Protein AF-A0A9E1L7Q4-F1 (afdb_monomer_lite)

Foldseek 3Di:
DDDDDDDDDPVRQLAAQWDWDADDPQGTGTDQWDFDWDDDPHDIDTDIRGRRPSDHDDVSVVRSVVRVVVVCVVVVD

Secondary structure (DSSP, 8-state):
---------HHHHHH-S-EEEEETTTEEEEE-EEEEEEEETTEEEEEEEESTTSS--HHHHHHHHHHHHHHHHHH--

Structure (mmCIF, N/CA/C/O backbone):
data_AF-A0A9E1L7Q4-F1
#
_entry.id   AF-A0A9E1L7Q4-F1
#
loop_
_atom_site.group_PDB
_atom_site.id
_atom_site.type_symbol
_atom_site.label_atom_id
_atom_site.label_alt_id
_atom_site.label_comp_id
_atom_site.label_asym_id
_atom_site.label_entity_id
_atom_site.label_seq_id
_atom_site.pdbx_PDB_ins_code
_atom_site.Cartn_x
_atom_site.Cartn_y
_atom_site.Cartn_z
_atom_site.occupancy
_atom_site.B_iso_or_equiv
_atom_site.auth_seq_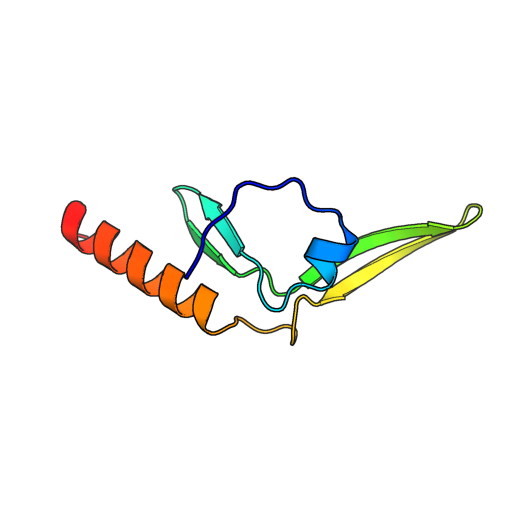id
_atom_site.auth_comp_id
_atom_site.auth_asym_id
_atom_site.auth_atom_id
_atom_site.pdbx_PDB_model_num
ATOM 1 N N . LEU A 1 1 ? -4.035 -15.156 6.758 1.00 66.12 1 LEU A N 1
ATOM 2 C CA . LEU A 1 1 ? -3.179 -14.031 6.340 1.00 66.12 1 LEU A CA 1
ATOM 3 C C . LEU A 1 1 ? -1.973 -14.087 7.239 1.00 66.12 1 LEU A C 1
ATOM 5 O O . LEU A 1 1 ? -2.120 -13.837 8.429 1.00 66.12 1 LEU A O 1
ATOM 9 N N . ASP A 1 2 ? -0.851 -14.519 6.684 1.00 89.56 2 ASP A N 1
ATOM 10 C CA . ASP A 1 2 ? 0.416 -14.499 7.401 1.00 89.56 2 ASP A CA 1
ATOM 11 C C . ASP A 1 2 ? 1.028 -13.106 7.259 1.00 89.56 2 ASP A C 1
ATOM 13 O O . ASP A 1 2 ? 0.838 -12.433 6.245 1.00 89.56 2 ASP A O 1
ATOM 17 N N . THR A 1 3 ? 1.713 -12.651 8.302 1.00 92.69 3 THR A N 1
ATOM 18 C CA . THR A 1 3 ? 2.388 -11.352 8.325 1.00 92.69 3 THR A CA 1
ATOM 19 C C . THR A 1 3 ? 3.856 -11.569 8.625 1.00 92.69 3 THR A C 1
ATOM 21 O O . THR A 1 3 ? 4.185 -12.267 9.586 1.00 92.69 3 THR A O 1
ATOM 24 N N . GLU A 1 4 ? 4.728 -10.928 7.859 1.00 95.50 4 GLU A N 1
ATOM 25 C CA . GLU A 1 4 ? 6.168 -10.961 8.080 1.00 95.50 4 GLU A CA 1
ATOM 26 C C . GLU A 1 4 ? 6.755 -9.552 8.116 1.00 95.50 4 GLU A C 1
ATOM 28 O O . GLU A 1 4 ? 6.215 -8.610 7.536 1.00 95.50 4 GLU A O 1
ATOM 33 N N . LEU A 1 5 ? 7.876 -9.422 8.822 1.00 96.38 5 LEU A N 1
ATOM 34 C CA . LEU A 1 5 ? 8.735 -8.254 8.735 1.00 96.38 5 LEU A CA 1
ATOM 35 C C . LEU A 1 5 ? 9.936 -8.636 7.875 1.00 96.38 5 LEU A C 1
ATOM 37 O O . LEU A 1 5 ? 10.774 -9.430 8.304 1.00 96.38 5 LEU A O 1
ATOM 41 N N . SER A 1 6 ? 10.019 -8.064 6.682 1.00 93.94 6 SER A N 1
ATOM 42 C CA . SER A 1 6 ? 11.083 -8.351 5.726 1.00 93.94 6 SER A CA 1
ATOM 43 C C . SER A 1 6 ? 11.632 -7.067 5.107 1.00 93.94 6 SER A C 1
ATOM 45 O O . SER A 1 6 ? 10.973 -6.026 5.053 1.00 93.94 6 SER A O 1
ATOM 47 N N . GLN A 1 7 ? 12.896 -7.124 4.689 1.00 96.88 7 GLN A N 1
ATOM 48 C CA . GLN A 1 7 ? 13.443 -6.127 3.776 1.00 96.88 7 GLN A CA 1
ATOM 49 C C . GLN A 1 7 ? 12.997 -6.504 2.365 1.00 96.88 7 GLN A C 1
ATOM 51 O O . GLN A 1 7 ? 13.194 -7.646 1.960 1.00 96.88 7 GLN A O 1
ATOM 56 N N . ILE A 1 8 ? 12.432 -5.547 1.631 1.00 95.94 8 ILE A N 1
ATOM 57 C CA . ILE A 1 8 ? 11.988 -5.741 0.248 1.00 95.94 8 ILE A CA 1
ATOM 58 C C . ILE A 1 8 ? 12.814 -4.872 -0.695 1.00 95.94 8 ILE A C 1
ATOM 60 O O . ILE A 1 8 ? 13.246 -3.772 -0.332 1.00 95.94 8 ILE A O 1
ATOM 64 N N . SER A 1 9 ? 13.045 -5.363 -1.906 1.00 94.81 9 SER A N 1
ATOM 65 C CA . SER A 1 9 ? 13.640 -4.570 -2.976 1.00 94.81 9 SER A CA 1
ATOM 66 C C . SER A 1 9 ? 12.598 -3.660 -3.638 1.00 94.81 9 SER A C 1
ATOM 68 O O . SER A 1 9 ? 11.390 -3.795 -3.427 1.00 94.81 9 SER A O 1
ATOM 70 N N . LEU A 1 10 ? 13.064 -2.719 -4.467 1.00 91.31 10 LEU A N 1
ATOM 71 C CA . LEU A 1 10 ? 12.158 -1.928 -5.301 1.00 91.31 10 LEU A CA 1
ATOM 72 C C . LEU A 1 10 ? 11.393 -2.822 -6.289 1.00 91.31 10 LEU A C 1
ATOM 74 O O . LEU A 1 10 ? 10.217 -2.575 -6.526 1.00 91.31 10 LEU A O 1
ATOM 78 N N . ASP A 1 11 ? 12.031 -3.861 -6.826 1.00 92.44 11 ASP A N 1
ATOM 79 C CA . ASP A 1 11 ? 11.398 -4.776 -7.780 1.00 92.44 11 ASP A CA 1
ATOM 80 C C . ASP A 1 11 ? 10.289 -5.602 -7.115 1.00 92.44 11 ASP A C 1
ATOM 82 O O . ASP A 1 11 ? 9.219 -5.773 -7.700 1.00 92.44 11 ASP A O 1
ATOM 86 N N . ASP A 1 12 ? 10.488 -6.036 -5.867 1.00 94.88 12 ASP A N 1
ATOM 87 C CA . ASP A 1 12 ? 9.441 -6.705 -5.081 1.00 94.88 12 ASP A CA 1
ATOM 88 C C . ASP A 1 12 ? 8.242 -5.773 -4.873 1.00 94.88 12 ASP A C 1
ATOM 90 O O . ASP A 1 12 ? 7.094 -6.161 -5.068 1.00 94.88 12 ASP A O 1
AT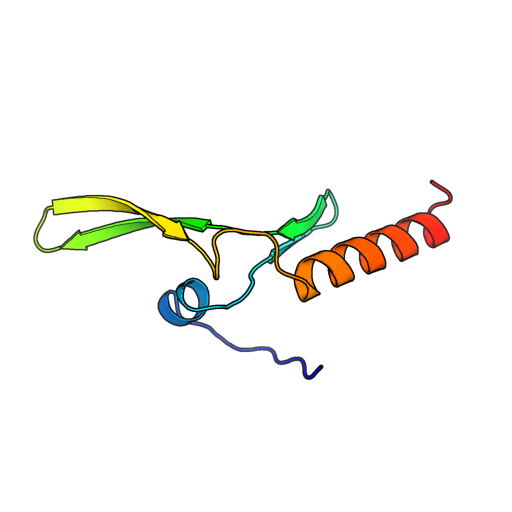OM 94 N N . PHE A 1 13 ? 8.505 -4.507 -4.535 1.00 94.25 13 PHE A N 1
ATOM 95 C CA . PHE A 1 13 ? 7.450 -3.512 -4.379 1.00 94.25 13 PHE A CA 1
ATOM 96 C C . PHE A 1 13 ? 6.700 -3.249 -5.693 1.00 94.25 13 PHE A C 1
ATOM 98 O O . PHE A 1 13 ? 5.474 -3.204 -5.700 1.00 94.25 13 PHE A O 1
ATOM 105 N N . LEU A 1 14 ? 7.420 -3.083 -6.806 1.00 93.19 14 LEU A N 1
ATOM 106 C CA . LEU A 1 14 ? 6.833 -2.812 -8.122 1.00 93.19 14 LEU A CA 1
ATOM 107 C C . LEU A 1 14 ? 6.074 -4.013 -8.702 1.00 93.19 14 LEU A C 1
ATOM 109 O O . LEU A 1 14 ? 5.166 -3.819 -9.506 1.00 93.19 14 LEU A O 1
ATOM 113 N N . SER A 1 15 ? 6.432 -5.234 -8.305 1.00 94.94 15 SER A N 1
ATOM 114 C CA . SER A 1 15 ? 5.757 -6.469 -8.724 1.00 94.94 15 SER A CA 1
ATOM 115 C C . SER A 1 15 ? 4.617 -6.899 -7.798 1.00 94.94 15 SER A C 1
ATOM 117 O O . SER A 1 15 ? 3.932 -7.874 -8.102 1.00 94.94 15 SER A O 1
ATOM 119 N N . ALA A 1 16 ? 4.378 -6.174 -6.701 1.00 96.69 16 ALA A N 1
ATOM 120 C CA . ALA A 1 16 ? 3.304 -6.479 -5.768 1.00 96.69 16 ALA A CA 1
ATOM 121 C C . ALA A 1 16 ? 1.912 -6.346 -6.415 1.00 96.69 16 ALA A C 1
ATOM 123 O O . ALA A 1 16 ? 1.644 -5.421 -7.189 1.00 96.69 16 ALA A O 1
ATOM 124 N N . ASP A 1 17 ? 0.993 -7.236 -6.029 1.00 97.50 17 ASP A N 1
ATOM 125 C CA . ASP A 1 17 ? -0.417 -7.167 -6.437 1.00 97.50 17 ASP A CA 1
ATOM 126 C C . ASP A 1 17 ? -1.127 -5.944 -5.836 1.00 97.50 17 ASP A C 1
ATOM 128 O O . ASP A 1 17 ? -1.992 -5.330 -6.466 1.00 97.50 17 ASP A O 1
ATOM 132 N N . GLU A 1 18 ? -0.755 -5.585 -4.605 1.00 98.00 18 GLU A N 1
ATOM 133 C CA . GLU A 1 18 ? -1.302 -4.462 -3.853 1.00 98.00 18 GLU A CA 1
ATOM 134 C C . GLU A 1 18 ? -0.215 -3.800 -3.000 1.00 98.00 18 GLU A C 1
ATOM 136 O O . GLU A 1 18 ? 0.643 -4.474 -2.431 1.00 98.00 18 GLU A O 1
ATOM 141 N N . ALA A 1 19 ? -0.292 -2.479 -2.847 1.00 97.25 19 ALA A N 1
ATOM 142 C CA . ALA A 1 19 ? 0.537 -1.734 -1.909 1.00 97.25 19 ALA A CA 1
ATOM 143 C C . ALA A 1 19 ? -0.283 -0.652 -1.204 1.00 97.25 19 ALA A C 1
ATOM 145 O O . ALA A 1 19 ? -1.205 -0.058 -1.772 1.00 97.25 19 ALA A O 1
ATOM 146 N N . PHE A 1 20 ? 0.084 -0.352 0.038 1.00 97.50 20 PHE A N 1
ATOM 147 C CA . PHE A 1 20 ? -0.511 0.736 0.799 1.00 97.50 20 PHE A CA 1
ATOM 148 C C . PHE A 1 20 ? 0.498 1.366 1.755 1.00 97.50 20 PHE A C 1
ATOM 150 O O . PHE A 1 20 ? 1.471 0.743 2.175 1.00 97.50 20 PHE A O 1
ATOM 157 N N . LEU A 1 21 ? 0.243 2.622 2.109 1.00 97.31 21 LEU A N 1
ATOM 158 C CA . LEU A 1 21 ? 0.951 3.335 3.164 1.00 97.31 21 LEU A CA 1
ATOM 159 C C . LEU A 1 21 ? 0.024 3.521 4.355 1.00 97.31 21 LEU A C 1
ATOM 161 O O . LEU A 1 21 ? -1.187 3.681 4.189 1.00 97.31 21 LEU A O 1
ATOM 165 N N . THR A 1 22 ? 0.595 3.556 5.556 1.00 97.06 22 THR A N 1
ATOM 166 C CA . THR A 1 22 ? -0.182 3.784 6.774 1.00 97.06 22 THR A CA 1
ATOM 167 C C . THR A 1 22 ? 0.350 4.947 7.585 1.00 97.06 22 THR A C 1
ATOM 169 O O . THR A 1 22 ? 1.555 5.050 7.805 1.00 97.06 22 THR A O 1
ATOM 172 N N . ASN A 1 23 ? -0.544 5.801 8.077 1.00 96.38 23 ASN A N 1
ATOM 173 C CA . ASN A 1 23 ? -0.259 6.719 9.181 1.00 96.38 23 ASN A CA 1
ATOM 174 C C . ASN A 1 23 ? -1.561 7.101 9.909 1.00 96.38 23 ASN A C 1
ATOM 176 O O . ASN A 1 23 ? -2.649 6.702 9.500 1.00 96.38 23 ASN A O 1
ATOM 180 N N . SER A 1 24 ? -1.457 7.902 10.970 1.00 92.19 24 SER A N 1
ATOM 181 C CA . SER A 1 24 ? -2.604 8.328 11.783 1.00 92.19 24 SER A CA 1
ATOM 182 C C . SER A 1 24 ? -3.567 9.307 11.098 1.00 92.19 24 SER A C 1
ATOM 184 O O . SER A 1 24 ? -4.719 9.396 11.505 1.00 92.19 24 SER A O 1
ATOM 186 N N . SER A 1 25 ? -3.135 10.056 10.080 1.00 91.38 25 SER A N 1
ATOM 187 C CA . SER A 1 25 ? -3.970 11.053 9.396 1.00 91.38 25 SER A CA 1
ATOM 188 C C . SER A 1 25 ? -4.909 10.437 8.361 1.00 91.38 25 SER A C 1
ATOM 190 O O . SER A 1 25 ? -6.034 10.901 8.208 1.00 91.38 25 SER A O 1
ATOM 192 N N . TRP A 1 26 ? -4.458 9.412 7.632 1.00 93.62 26 TRP A N 1
ATOM 193 C CA . TRP A 1 26 ? -5.240 8.784 6.555 1.00 93.62 26 TRP A CA 1
ATOM 194 C C . TRP A 1 26 ? -5.545 7.297 6.765 1.00 93.62 26 TRP A C 1
ATOM 196 O O . TRP A 1 26 ? -6.252 6.704 5.943 1.00 93.62 26 TRP A O 1
ATOM 206 N N . GLY A 1 27 ? -5.069 6.698 7.858 1.00 96.25 27 GLY A N 1
ATOM 207 C CA . GLY A 1 27 ? -5.253 5.280 8.139 1.00 96.25 27 GLY A CA 1
ATOM 208 C C . GLY A 1 27 ? -4.485 4.439 7.133 1.00 96.25 27 GLY A C 1
ATOM 209 O O . GLY A 1 27 ? -3.260 4.474 7.124 1.00 96.25 27 GLY A O 1
ATOM 210 N N . VAL A 1 28 ? -5.208 3.740 6.257 1.00 97.88 28 VAL A N 1
ATOM 211 C CA . VAL A 1 28 ? -4.663 2.954 5.139 1.00 97.88 28 VAL A CA 1
ATOM 212 C C . VAL A 1 28 ? -4.872 3.712 3.826 1.00 97.88 28 VAL A C 1
ATOM 214 O O . VAL A 1 28 ? -6.010 3.891 3.380 1.00 97.88 28 VAL A O 1
ATOM 217 N N . LEU A 1 29 ? -3.785 4.156 3.195 1.00 97.94 29 LEU A N 1
ATOM 218 C CA . LEU A 1 29 ? -3.780 4.852 1.908 1.00 97.94 29 LEU A CA 1
ATOM 219 C C . LEU A 1 29 ? -3.337 3.895 0.785 1.00 97.94 29 LEU A C 1
ATOM 221 O O . LEU A 1 29 ? -2.168 3.506 0.771 1.00 97.94 29 LEU A O 1
ATOM 225 N N . PRO A 1 30 ? -4.214 3.543 -0.173 1.00 97.81 30 PRO A N 1
ATOM 226 C CA . PRO A 1 30 ? -3.835 2.699 -1.304 1.00 97.81 30 PRO A CA 1
ATOM 227 C C . PRO A 1 30 ? -2.791 3.363 -2.210 1.00 97.81 30 PRO A C 1
ATOM 229 O O . PRO A 1 30 ? -2.929 4.539 -2.557 1.00 97.81 30 PRO A O 1
ATOM 232 N N . VAL A 1 31 ? -1.799 2.595 -2.658 1.00 97.38 31 VAL A N 1
ATOM 233 C CA . VAL A 1 31 ? -0.819 3.001 -3.672 1.00 97.38 31 VAL A CA 1
ATOM 234 C C . VAL A 1 31 ? -1.088 2.211 -4.949 1.00 97.38 31 VAL A C 1
ATOM 236 O O . VAL A 1 31 ? -0.911 1.001 -4.986 1.00 97.38 31 VAL A O 1
ATOM 239 N N . VAL A 1 32 ? -1.519 2.901 -6.007 1.00 97.56 32 VAL A N 1
ATOM 240 C CA . VAL A 1 32 ? -1.843 2.279 -7.310 1.00 97.56 32 VAL A CA 1
ATOM 241 C C . VAL A 1 32 ? -0.730 2.444 -8.350 1.00 97.56 32 VAL A C 1
ATOM 243 O O . VAL A 1 32 ? -0.801 1.896 -9.448 1.00 97.56 32 VAL A O 1
ATOM 246 N N . GLY A 1 33 ? 0.299 3.220 -8.020 1.00 96.19 33 GLY A N 1
ATOM 247 C CA . GLY A 1 33 ? 1.453 3.453 -8.872 1.00 96.19 33 GLY A CA 1
ATOM 248 C C . GLY A 1 33 ? 2.448 4.414 -8.235 1.00 96.19 33 GLY A C 1
ATOM 249 O O . GLY A 1 33 ? 2.098 5.196 -7.349 1.00 96.19 33 GLY A O 1
ATOM 250 N N . VAL A 1 34 ? 3.688 4.356 -8.704 1.00 95.00 34 VAL A N 1
ATOM 251 C CA . VAL A 1 34 ? 4.796 5.207 -8.270 1.00 95.00 34 VAL A CA 1
ATOM 252 C C . VAL A 1 34 ? 5.541 5.760 -9.476 1.00 95.00 34 VAL A C 1
ATOM 254 O O . VAL A 1 34 ? 5.737 5.078 -10.479 1.00 95.00 34 VAL A O 1
ATOM 257 N N . ALA A 1 35 ? 5.960 7.020 -9.397 1.00 93.88 35 ALA A N 1
ATOM 258 C CA . ALA A 1 35 ? 6.883 7.574 -10.376 1.00 93.88 35 ALA A CA 1
ATOM 259 C C . ALA A 1 35 ? 8.296 7.091 -10.034 1.00 93.88 35 ALA A C 1
ATOM 261 O O . ALA A 1 35 ? 8.820 7.416 -8.969 1.00 93.88 35 ALA A O 1
ATOM 262 N N . ALA A 1 36 ? 8.904 6.319 -10.930 1.00 88.44 36 ALA A N 1
ATOM 263 C CA . ALA A 1 36 ? 10.262 5.822 -10.778 1.00 88.44 36 ALA A CA 1
ATOM 264 C C . ALA A 1 36 ? 11.165 6.463 -11.833 1.00 88.44 36 ALA A C 1
ATOM 266 O O . ALA A 1 36 ? 10.836 6.472 -13.023 1.00 88.44 36 ALA A O 1
ATOM 267 N N . THR A 1 37 ? 12.308 6.990 -11.397 1.00 88.62 37 THR A N 1
ATOM 268 C CA . THR A 1 37 ? 13.358 7.469 -12.298 1.00 88.62 37 THR A CA 1
ATOM 269 C C . THR A 1 37 ? 14.408 6.386 -12.458 1.00 88.62 37 THR A C 1
ATOM 271 O O . THR A 1 37 ? 15.051 6.004 -11.483 1.00 88.62 37 THR A O 1
ATOM 274 N N . VAL A 1 38 ? 14.610 5.928 -13.690 1.00 81.81 38 VAL A N 1
ATOM 275 C CA . VAL A 1 38 ? 15.670 4.978 -14.036 1.00 81.81 38 VAL A CA 1
ATOM 276 C C . VAL A 1 38 ? 16.790 5.747 -14.728 1.00 81.81 38 VAL A C 1
ATOM 278 O O . VAL A 1 38 ? 16.544 6.482 -15.688 1.00 81.81 38 VAL A O 1
ATOM 281 N N . GLN A 1 39 ? 18.014 5.598 -14.219 1.00 86.75 39 GLN A N 1
ATOM 282 C CA . GLN A 1 39 ? 19.220 6.160 -14.825 1.00 86.75 39 GLN A CA 1
ATOM 283 C C . GLN A 1 39 ? 19.969 5.065 -15.579 1.00 86.75 39 GLN A C 1
ATOM 285 O O . GLN A 1 39 ? 20.419 4.100 -14.967 1.00 86.75 39 GLN A O 1
ATOM 290 N N . ASN A 1 40 ? 20.140 5.237 -16.889 1.00 77.75 40 ASN A N 1
ATOM 291 C CA . ASN A 1 40 ? 20.911 4.326 -17.730 1.00 77.75 40 ASN A CA 1
ATOM 292 C C . ASN A 1 40 ? 21.929 5.126 -18.544 1.00 77.75 40 ASN A C 1
ATOM 294 O O . ASN A 1 40 ? 21.560 5.896 -19.425 1.00 77.75 40 ASN A O 1
ATOM 298 N N . GLY A 1 41 ? 23.220 4.947 -18.250 1.00 75.00 41 GLY A N 1
ATOM 299 C CA . GLY A 1 41 ? 24.305 5.458 -19.099 1.00 75.00 41 GLY A CA 1
ATOM 300 C C . GLY A 1 41 ? 24.374 6.982 -19.278 1.00 75.00 41 GLY A C 1
ATOM 301 O O . GLY A 1 41 ? 25.009 7.432 -20.224 1.00 75.00 41 GLY A O 1
ATOM 302 N N . GLY A 1 42 ? 23.752 7.768 -18.392 1.00 79.69 42 GLY A N 1
ATOM 303 C CA . GLY A 1 42 ? 23.733 9.237 -18.453 1.00 79.69 42 GLY A CA 1
ATOM 304 C C . GLY A 1 42 ? 22.362 9.842 -18.766 1.00 79.69 42 GLY A C 1
ATOM 305 O O . GLY A 1 42 ? 22.157 11.018 -18.476 1.00 79.69 42 GLY A O 1
ATOM 306 N N . ASP A 1 43 ? 21.409 9.038 -19.244 1.00 80.06 43 ASP A N 1
ATOM 307 C CA . ASP A 1 43 ? 20.025 9.460 -19.456 1.00 80.06 43 ASP A CA 1
ATOM 308 C C . ASP A 1 43 ? 19.144 9.053 -18.268 1.00 80.06 43 ASP A C 1
ATOM 310 O O . ASP A 1 43 ? 19.165 7.905 -17.810 1.00 80.06 43 ASP A O 1
ATOM 314 N N . ALA A 1 44 ? 18.360 10.007 -17.762 1.00 85.88 44 ALA A N 1
ATOM 315 C CA . ALA A 1 44 ? 17.380 9.791 -16.704 1.00 85.88 44 ALA A CA 1
ATOM 316 C C . ALA A 1 44 ? 15.968 9.895 -17.284 1.00 85.88 44 ALA A C 1
ATOM 318 O O . ALA A 1 44 ? 15.588 10.933 -17.826 1.00 85.88 44 ALA A O 1
ATOM 319 N N . THR A 1 45 ? 15.177 8.833 -17.140 1.00 86.50 45 THR A N 1
ATOM 320 C CA . THR A 1 45 ? 13.765 8.831 -17.546 1.00 86.50 45 THR A CA 1
ATOM 321 C C . THR A 1 45 ? 12.881 8.534 -16.346 1.00 86.50 45 THR A C 1
ATOM 323 O O . THR A 1 45 ? 13.115 7.571 -15.617 1.00 86.50 45 THR A O 1
ATOM 326 N N . THR A 1 46 ? 11.875 9.381 -16.124 1.00 90.31 46 THR A N 1
ATOM 327 C CA . THR A 1 46 ? 10.852 9.171 -15.096 1.00 90.31 46 THR A CA 1
ATOM 328 C C . THR A 1 46 ? 9.614 8.582 -15.745 1.00 90.31 46 THR A C 1
ATOM 330 O O . THR A 1 46 ? 9.012 9.212 -16.612 1.00 90.31 46 THR A O 1
ATOM 333 N N . ASN A 1 47 ? 9.216 7.396 -15.298 1.00 89.56 47 ASN A N 1
ATOM 334 C CA . ASN A 1 47 ? 8.018 6.714 -15.769 1.00 89.56 47 ASN A CA 1
ATOM 335 C C . ASN A 1 47 ? 7.107 6.384 -14.590 1.00 89.56 47 ASN A C 1
ATOM 337 O O . ASN A 1 47 ? 7.575 6.039 -13.503 1.00 89.56 47 ASN A O 1
ATOM 341 N N . LEU A 1 48 ? 5.798 6.475 -14.816 1.00 91.94 48 LEU A N 1
ATOM 342 C CA . LEU A 1 48 ? 4.817 5.972 -13.865 1.00 91.94 48 LEU A CA 1
ATOM 343 C C . LEU A 1 48 ? 4.775 4.445 -13.972 1.00 91.94 48 LEU A C 1
ATOM 345 O O . LEU A 1 48 ? 4.402 3.910 -15.013 1.00 91.94 48 LEU A O 1
ATOM 349 N N . GLN A 1 49 ? 5.148 3.766 -12.895 1.00 94.00 49 GLN A N 1
ATOM 350 C CA . GLN A 1 49 ? 5.028 2.322 -12.744 1.00 94.00 49 GLN A CA 1
ATOM 351 C C . GLN A 1 49 ? 3.758 2.030 -11.952 1.00 94.00 49 GLN A C 1
ATOM 353 O O . GLN A 1 49 ? 3.571 2.572 -10.863 1.00 94.00 49 GLN A O 1
ATOM 358 N N . GLN A 1 50 ? 2.858 1.228 -12.509 1.00 96.12 50 GLN A N 1
ATOM 359 C CA . GLN A 1 50 ? 1.645 0.816 -11.805 1.00 96.12 50 GLN A CA 1
ATOM 360 C C . GLN A 1 50 ? 1.974 -0.286 -10.800 1.00 96.12 50 GLN A C 1
ATOM 362 O O . GLN A 1 50 ? 2.848 -1.105 -11.057 1.00 96.12 50 GLN A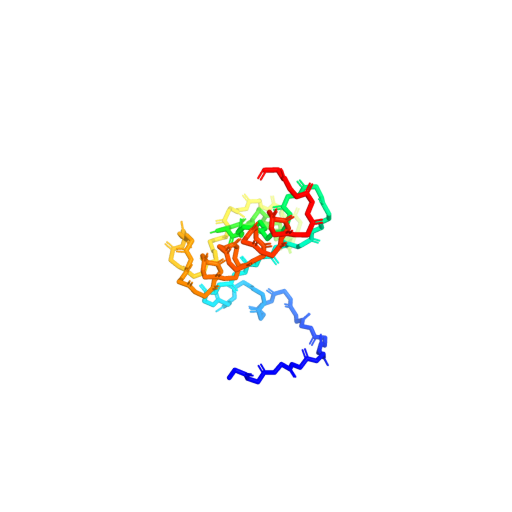 O 1
ATOM 367 N N . ILE A 1 51 ? 1.250 -0.303 -9.683 1.00 97.12 51 ILE A N 1
ATOM 368 C CA . ILE A 1 51 ? 1.238 -1.440 -8.759 1.00 97.12 51 ILE A CA 1
ATOM 369 C C . ILE A 1 51 ? 0.011 -2.288 -9.086 1.00 97.12 51 ILE A C 1
ATOM 371 O O . ILE A 1 51 ? -1.085 -1.739 -9.280 1.00 97.12 51 ILE A O 1
ATOM 375 N N . GLY A 1 52 ? 0.194 -3.606 -9.193 1.00 95.50 52 GLY A N 1
ATOM 376 C CA . GLY A 1 52 ? -0.841 -4.534 -9.640 1.00 95.50 52 GLY A CA 1
ATOM 377 C C . GLY A 1 52 ? -1.544 -4.064 -10.920 1.00 95.50 52 GLY A C 1
ATOM 378 O O . GLY A 1 52 ? -0.921 -3.734 -11.927 1.00 95.50 52 GLY A O 1
ATOM 379 N N . GLY A 1 53 ? -2.877 -3.992 -10.877 1.00 95.00 53 GLY A N 1
ATOM 380 C CA . GLY A 1 53 ? -3.712 -3.538 -11.998 1.00 95.00 53 GLY A CA 1
ATOM 381 C C . GLY A 1 53 ? -3.905 -2.019 -12.115 1.00 95.00 53 GLY A C 1
ATOM 382 O O . GLY A 1 53 ? -4.835 -1.589 -12.803 1.00 95.00 53 GLY A O 1
ATOM 383 N N . GLY A 1 54 ? -3.127 -1.201 -11.393 1.00 96.00 54 GLY A N 1
ATOM 384 C CA . GLY A 1 54 ? -3.304 0.257 -11.352 1.00 96.00 54 GLY A CA 1
ATOM 385 C C . GLY A 1 54 ? -4.611 0.697 -10.680 1.00 96.00 54 GLY A C 1
ATOM 386 O O . GLY A 1 54 ? -5.158 1.755 -10.998 1.00 96.00 54 GLY A O 1
ATOM 387 N N . LYS A 1 55 ? -5.151 -0.137 -9.786 1.00 96.88 55 LYS A N 1
ATOM 388 C CA . LYS A 1 55 ? -6.417 0.056 -9.066 1.00 96.88 55 LYS A CA 1
ATOM 389 C C . LYS A 1 55 ? -6.244 -0.369 -7.613 1.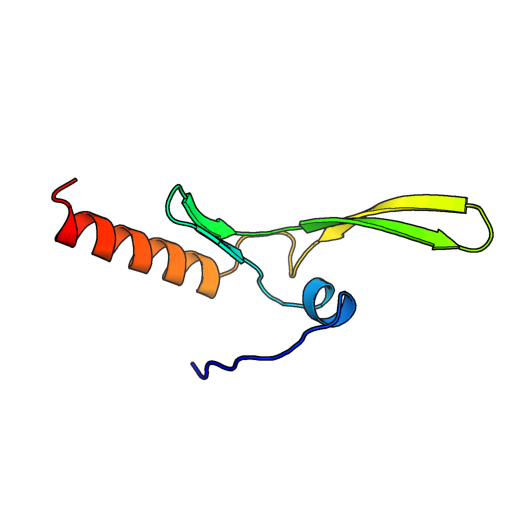00 96.88 55 LYS A C 1
ATOM 391 O O . LYS A 1 55 ? -5.325 -1.111 -7.290 1.00 96.88 55 LYS A O 1
ATOM 396 N N . VAL A 1 56 ? -7.143 0.088 -6.745 1.00 98.06 56 VAL A N 1
ATOM 397 C CA . VAL A 1 56 ? -7.179 -0.375 -5.352 1.00 98.06 56 VAL A CA 1
ATOM 398 C C . VAL A 1 56 ? -7.571 -1.851 -5.336 1.00 98.06 56 VAL A C 1
ATOM 400 O O . VAL A 1 56 ? -8.621 -2.204 -5.876 1.00 98.06 56 VAL A O 1
ATOM 403 N N . GLY A 1 57 ? -6.726 -2.692 -4.744 1.00 97.81 57 GLY A N 1
ATOM 404 C CA . GLY A 1 57 ? -7.011 -4.111 -4.572 1.00 97.81 57 GLY A CA 1
ATOM 405 C C . GLY A 1 57 ? -7.937 -4.398 -3.386 1.00 97.81 57 GLY A C 1
ATOM 406 O O . GLY A 1 57 ? -8.249 -3.514 -2.579 1.00 97.81 57 GLY A O 1
ATOM 407 N N . ALA A 1 58 ? -8.432 -5.633 -3.325 1.00 97.62 58 ALA A N 1
ATOM 408 C CA . ALA A 1 58 ? -9.468 -6.032 -2.379 1.00 97.62 58 ALA A CA 1
ATOM 409 C C . ALA A 1 58 ? -8.952 -6.031 -0.936 1.00 97.62 58 ALA A C 1
ATOM 411 O O . ALA A 1 58 ? -9.630 -5.512 -0.051 1.00 97.62 58 ALA A O 1
ATOM 412 N N . LEU A 1 59 ? -7.731 -6.523 -0.699 1.00 96.94 59 LEU A N 1
ATOM 413 C CA . LEU A 1 59 ? -7.192 -6.635 0.656 1.00 96.94 59 LEU A CA 1
ATOM 414 C C . LEU A 1 59 ? -6.933 -5.254 1.272 1.00 96.94 59 LEU A C 1
ATOM 416 O O . LEU A 1 59 ? -7.250 -4.997 2.433 1.00 96.94 59 LEU A O 1
ATOM 420 N N . THR A 1 60 ? -6.421 -4.327 0.471 1.00 97.75 60 THR A N 1
ATOM 421 C CA . THR A 1 60 ? -6.208 -2.932 0.858 1.00 97.75 60 THR A CA 1
ATOM 422 C C . THR A 1 60 ? -7.532 -2.227 1.159 1.00 97.75 60 THR A C 1
ATOM 424 O O . THR A 1 60 ? -7.618 -1.457 2.121 1.00 97.75 60 THR A O 1
ATOM 427 N N . ALA A 1 61 ? -8.576 -2.479 0.361 1.00 98.06 61 ALA A N 1
ATOM 428 C CA . ALA A 1 61 ? -9.910 -1.928 0.599 1.00 98.06 61 ALA A CA 1
ATOM 429 C C . ALA A 1 61 ? -10.526 -2.463 1.904 1.00 98.06 61 ALA A C 1
ATOM 431 O O . ALA A 1 61 ? -11.087 -1.684 2.686 1.00 98.06 61 ALA A O 1
ATOM 432 N N . ASP A 1 62 ? -10.360 -3.758 2.169 1.00 97.94 62 ASP A N 1
ATOM 433 C CA . ASP A 1 62 ? -10.824 -4.407 3.393 1.00 97.94 62 ASP A CA 1
ATOM 434 C C . ASP A 1 62 ? -10.092 -3.857 4.621 1.00 97.94 62 ASP A C 1
ATOM 436 O O . ASP A 1 62 ? -10.738 -3.442 5.586 1.00 97.94 62 ASP A O 1
ATOM 440 N N . PHE A 1 63 ? -8.759 -3.735 4.576 1.00 97.00 63 PHE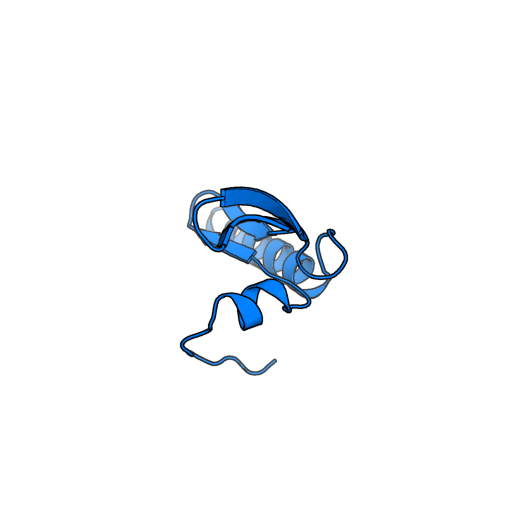 A N 1
ATOM 441 C CA . PHE A 1 63 ? -7.986 -3.145 5.674 1.00 97.00 63 PHE A CA 1
ATOM 442 C C . PHE A 1 63 ? -8.339 -1.685 5.932 1.00 97.00 63 PHE A C 1
ATOM 444 O O . PHE A 1 63 ? -8.453 -1.276 7.088 1.00 97.00 63 PHE A O 1
ATOM 451 N N . ARG A 1 64 ? -8.563 -0.892 4.881 1.00 97.44 64 ARG A N 1
ATOM 452 C CA . ARG A 1 64 ? -9.014 0.495 5.033 1.00 97.44 64 ARG A CA 1
ATOM 453 C C . ARG A 1 64 ? -10.371 0.569 5.727 1.00 97.44 64 ARG A C 1
ATOM 455 O O . ARG A 1 64 ? -10.553 1.404 6.612 1.00 97.44 64 ARG A O 1
ATOM 462 N N . THR A 1 65 ? -11.306 -0.291 5.337 1.00 97.56 65 THR A N 1
ATOM 463 C CA . THR A 1 65 ? -12.643 -0.358 5.937 1.00 97.56 65 THR A CA 1
ATOM 464 C C . THR A 1 65 ? -12.565 -0.784 7.401 1.00 97.56 65 THR A C 1
ATOM 466 O O . THR A 1 65 ? -13.131 -0.115 8.265 1.00 97.56 65 THR A O 1
ATOM 469 N N . ALA A 1 66 ? -11.805 -1.842 7.694 1.00 97.00 66 ALA A N 1
ATOM 470 C CA . ALA A 1 66 ? -11.614 -2.350 9.048 1.00 97.00 66 ALA A CA 1
ATOM 471 C C . ALA A 1 66 ? -10.963 -1.305 9.967 1.00 97.00 66 ALA A C 1
ATOM 473 O O . ALA A 1 66 ? -11.460 -1.068 11.066 1.00 97.00 66 ALA A O 1
ATOM 474 N N . TYR A 1 67 ? -9.912 -0.620 9.501 1.00 96.44 67 TYR A N 1
ATOM 475 C 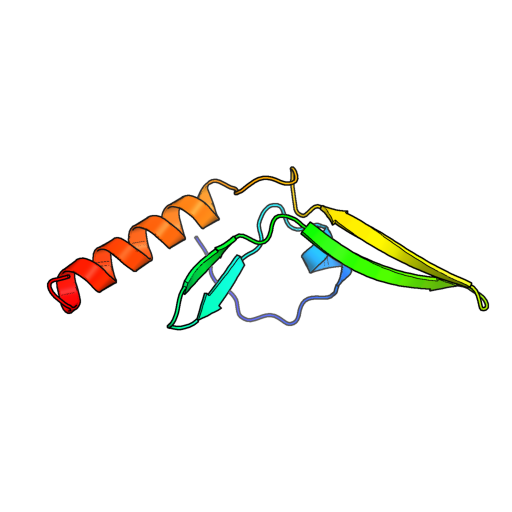CA . TYR A 1 67 ? -9.241 0.434 10.266 1.00 96.44 67 TYR A CA 1
ATOM 476 C C . TYR A 1 67 ? -10.212 1.544 10.682 1.00 96.44 67 TYR A C 1
ATOM 478 O O . TYR A 1 67 ? -10.305 1.882 11.860 1.00 96.44 67 TYR A O 1
ATOM 486 N N . TRP A 1 68 ? -10.973 2.094 9.731 1.00 95.31 68 TRP A N 1
ATOM 487 C CA . TRP A 1 68 ? -11.893 3.191 10.034 1.00 95.31 68 TRP A CA 1
ATOM 488 C C . TRP A 1 68 ? -13.102 2.751 10.855 1.00 95.31 68 TRP A C 1
ATOM 490 O O . TRP A 1 68 ? -13.607 3.554 11.635 1.00 95.31 68 TRP A O 1
ATOM 500 N N . SER A 1 69 ? -13.531 1.491 10.741 1.00 96.56 69 SER A N 1
ATOM 501 C CA . SER A 1 69 ? -14.548 0.928 11.632 1.00 96.56 69 SER A CA 1
ATOM 502 C C . SER A 1 69 ? -14.092 0.972 13.091 1.00 96.56 69 SER A C 1
ATOM 504 O O . SER A 1 69 ? -14.839 1.448 13.941 1.00 96.56 69 SER A O 1
ATOM 506 N N . VAL A 1 70 ? -12.854 0.545 13.368 1.00 96.50 70 VAL A N 1
ATOM 507 C CA . VAL A 1 70 ? -12.280 0.562 14.724 1.00 96.50 70 VAL A CA 1
ATOM 508 C C . VAL A 1 70 ? -12.091 1.992 15.223 1.00 96.50 70 VAL A C 1
ATOM 510 O O . VAL A 1 70 ? -12.491 2.313 16.334 1.00 96.50 70 VAL A O 1
ATOM 513 N N . VAL A 1 71 ? -11.542 2.891 14.398 1.00 95.50 71 VAL A N 1
ATOM 514 C CA . VAL A 1 71 ? -11.388 4.302 14.797 1.00 95.50 71 VAL A CA 1
ATOM 515 C C . VAL A 1 71 ? -12.737 4.916 15.165 1.00 95.50 71 VAL A C 1
ATOM 517 O O . VAL A 1 71 ? -12.828 5.639 16.155 1.00 95.50 71 VAL A O 1
ATOM 520 N N . LYS A 1 72 ? -13.788 4.620 14.397 1.00 95.12 72 LYS A N 1
ATOM 521 C CA . LYS A 1 72 ? -15.139 5.111 14.670 1.00 95.12 72 LYS A CA 1
ATOM 522 C C . LYS A 1 72 ? -15.675 4.609 16.012 1.00 95.12 72 LYS A C 1
ATOM 524 O O . LYS A 1 72 ? -16.209 5.396 16.787 1.00 95.12 72 LYS A O 1
ATOM 529 N N . GLU A 1 73 ? -15.503 3.318 16.282 1.00 96.62 73 GLU A N 1
ATOM 530 C CA . GLU A 1 73 ? -15.903 2.685 17.541 1.00 96.62 73 GLU A CA 1
ATOM 531 C C . GLU A 1 73 ? -15.191 3.310 18.750 1.00 96.62 73 GLU A C 1
ATOM 533 O O . GLU A 1 73 ? -15.843 3.666 19.729 1.00 96.62 73 GLU A O 1
ATOM 538 N N . GLU A 1 74 ? -13.879 3.530 18.651 1.00 95.25 74 GLU A N 1
ATOM 539 C CA . GLU A 1 74 ? -13.045 4.023 19.757 1.00 95.25 74 GLU A CA 1
ATOM 540 C C . GLU A 1 74 ? -13.158 5.538 19.994 1.00 95.25 74 GLU A C 1
ATOM 542 O O . GLU A 1 74 ? -12.971 6.020 21.111 1.00 95.25 74 GLU A O 1
ATOM 547 N N . THR A 1 75 ? -13.439 6.322 18.947 1.00 93.50 75 THR A N 1
ATOM 548 C CA . THR A 1 75 ? -13.454 7.797 19.033 1.00 93.50 75 THR A CA 1
ATOM 549 C C . THR A 1 75 ? -14.854 8.404 19.064 1.00 93.50 75 THR A C 1
ATOM 551 O O . THR A 1 75 ? -14.989 9.592 19.356 1.00 93.50 75 THR A O 1
ATOM 554 N N . GLY A 1 76 ? -15.896 7.615 18.785 1.00 83.88 76 GLY A N 1
ATOM 555 C CA . GLY A 1 76 ? -17.284 8.086 18.748 1.00 83.88 76 GLY A CA 1
ATOM 556 C C . GLY A 1 76 ? -17.591 9.071 17.612 1.00 83.88 76 GLY A C 1
ATOM 557 O O . GLY A 1 76 ? -18.582 9.798 17.701 1.00 83.88 76 GLY A O 1
ATOM 558 N N . ALA A 1 77 ? -16.732 9.124 16.587 1.00 62.53 77 ALA A N 1
ATOM 559 C CA . ALA A 1 77 ? -16.904 9.942 15.384 1.00 62.53 77 ALA A CA 1
ATOM 560 C C . ALA A 1 77 ? -17.944 9.374 14.396 1.00 62.53 77 ALA A C 1
ATOM 562 O O . ALA A 1 77 ? -18.325 8.185 14.494 1.00 62.53 77 ALA A O 1
#

Radius of gyration: 15.94 Å; chains: 1; bounding box: 42×26×39 Å

Sequence (77 aa):
LDTELSQISLDDFLSADEAFLTNSSWGVLPVVGVAATVQNGGDATTNLQQIGGGKVGALTADFRTAYWSVVKEETGA

pLDDT: mean 93.0, std 6.9, range [62.53, 98.06]